Protein AF-A0A1Q7GEA5-F1 (afdb_monomer)

Structure (mmCIF, N/CA/C/O backbone):
data_AF-A0A1Q7GEA5-F1
#
_entry.id   AF-A0A1Q7GEA5-F1
#
loop_
_atom_site.group_PDB
_atom_site.id
_atom_site.type_symbol
_atom_site.label_atom_id
_atom_site.label_alt_id
_atom_site.label_comp_id
_atom_site.label_asym_id
_atom_site.label_entity_id
_atom_site.label_seq_id
_atom_site.pdbx_PDB_ins_code
_atom_site.Cartn_x
_atom_site.Cartn_y
_atom_site.Cartn_z
_atom_site.occupancy
_atom_site.B_iso_or_equiv
_atom_site.auth_seq_id
_atom_site.auth_comp_id
_atom_site.auth_asym_id
_atom_site.auth_atom_id
_atom_site.pdbx_PDB_model_num
ATOM 1 N N . MET A 1 1 ? -34.788 27.499 12.332 1.00 40.72 1 MET A N 1
ATOM 2 C CA . MET A 1 1 ? -34.373 26.228 12.957 1.00 40.72 1 MET A CA 1
ATOM 3 C C . MET A 1 1 ? -34.957 25.104 12.118 1.00 40.72 1 MET A C 1
ATOM 5 O O . MET A 1 1 ? -36.140 24.823 12.226 1.00 40.72 1 MET A O 1
ATOM 9 N N . VAL A 1 2 ? -34.159 24.571 11.193 1.00 34.09 2 VAL A N 1
ATOM 10 C CA . VAL A 1 2 ? -34.512 23.443 10.320 1.00 34.09 2 VAL A CA 1
ATOM 11 C C . VAL A 1 2 ? -33.369 22.436 10.462 1.00 34.09 2 VAL A C 1
ATOM 13 O O . VAL A 1 2 ? -32.231 22.817 10.191 1.00 34.09 2 VAL A O 1
ATOM 16 N N . PRO A 1 3 ? -33.618 21.205 10.934 1.00 46.00 3 PRO A N 1
ATOM 17 C CA . PRO A 1 3 ? -32.609 20.161 10.974 1.00 46.00 3 PRO A CA 1
ATOM 18 C C . PRO A 1 3 ? -32.661 19.346 9.670 1.00 46.00 3 PRO A C 1
ATOM 20 O O . PRO A 1 3 ? -33.717 18.863 9.276 1.00 46.00 3 PRO A O 1
ATOM 23 N N . LEU A 1 4 ? -31.519 19.183 9.007 1.00 41.75 4 LEU A N 1
ATOM 24 C CA . LEU A 1 4 ? -31.277 18.182 7.958 1.00 41.75 4 LEU A CA 1
ATOM 25 C C . LEU A 1 4 ? -29.889 17.597 8.260 1.00 41.75 4 LEU A C 1
ATOM 27 O O . LEU A 1 4 ? -28.878 18.265 8.088 1.00 41.75 4 LEU A O 1
ATOM 31 N N . LEU A 1 5 ? -29.831 16.537 9.070 1.00 40.19 5 LEU A N 1
ATOM 32 C CA . LEU A 1 5 ? -29.690 15.147 8.615 1.00 40.19 5 LEU A CA 1
ATOM 33 C C . LEU A 1 5 ? -28.429 14.915 7.762 1.00 40.19 5 LEU A C 1
ATOM 35 O O . LEU A 1 5 ? -28.457 15.000 6.543 1.00 40.19 5 LEU A O 1
ATOM 39 N N . GLY A 1 6 ? -27.339 14.599 8.471 1.00 39.78 6 GLY A N 1
ATOM 40 C CA . GLY A 1 6 ? -26.354 13.566 8.135 1.00 39.78 6 GLY A CA 1
ATOM 41 C C . GLY A 1 6 ? -25.916 13.413 6.679 1.00 39.78 6 GLY A C 1
ATOM 42 O O . GLY A 1 6 ? -26.315 12.462 6.020 1.00 39.78 6 GLY A O 1
ATOM 43 N N . LEU A 1 7 ? -24.971 14.244 6.249 1.00 38.94 7 LEU A N 1
ATOM 44 C CA . LEU A 1 7 ? -23.963 13.855 5.264 1.00 38.94 7 LEU A CA 1
ATOM 45 C C . LEU A 1 7 ? -22.621 13.829 5.996 1.00 38.94 7 LEU A C 1
ATOM 47 O O . LEU A 1 7 ? -21.864 14.796 5.979 1.00 38.94 7 LEU A O 1
ATOM 51 N N . ALA A 1 8 ? -22.335 12.724 6.686 1.00 38.78 8 ALA A N 1
ATOM 52 C CA . ALA A 1 8 ? -20.943 12.353 6.883 1.00 38.78 8 ALA A CA 1
ATOM 53 C C . ALA A 1 8 ? -20.434 11.975 5.488 1.00 38.78 8 ALA A C 1
ATOM 55 O O . ALA A 1 8 ? -20.565 10.831 5.066 1.00 38.78 8 ALA A O 1
ATOM 56 N N . CYS A 1 9 ? -19.977 12.968 4.719 1.00 50.19 9 CYS A N 1
ATOM 57 C CA . CYS A 1 9 ? -19.182 12.702 3.532 1.00 50.19 9 CYS A CA 1
ATOM 58 C C . CYS A 1 9 ? -18.061 11.756 3.965 1.00 50.19 9 CYS A C 1
ATOM 60 O O . CYS A 1 9 ? -17.358 12.058 4.931 1.00 50.19 9 CYS A O 1
ATOM 62 N N . ASP A 1 10 ? -17.933 10.614 3.294 1.00 52.31 10 ASP A N 1
ATOM 63 C CA . ASP A 1 10 ? -16.834 9.675 3.494 1.00 52.31 10 ASP A CA 1
ATOM 64 C C . ASP A 1 10 ? -15.511 10.430 3.269 1.00 52.31 10 ASP A C 1
ATOM 66 O O . ASP A 1 10 ? -15.040 10.564 2.144 1.00 52.31 10 ASP A O 1
ATOM 70 N N . GLY A 1 11 ? -14.906 10.958 4.341 1.00 59.03 11 GLY A N 1
ATOM 71 C CA . GLY A 1 11 ? -13.711 11.819 4.294 1.00 59.03 11 GLY A CA 1
ATOM 72 C C . GLY A 1 11 ? -12.437 11.122 3.799 1.00 59.03 11 GLY A C 1
ATOM 73 O O . GLY A 1 11 ? -11.353 11.709 3.816 1.00 59.03 11 GLY A O 1
ATOM 74 N N . VAL A 1 12 ? -12.572 9.864 3.383 1.00 69.38 12 VAL A N 1
ATOM 75 C CA . VAL A 1 12 ? -11.526 9.016 2.816 1.00 69.38 12 VAL A CA 1
ATOM 76 C C . VAL A 1 12 ? -11.373 9.183 1.311 1.00 69.38 12 VAL A C 1
ATOM 78 O O . VAL A 1 12 ? -10.250 9.038 0.842 1.00 69.38 12 VAL A O 1
ATOM 81 N N . SER A 1 13 ? -12.438 9.517 0.578 1.00 76.06 13 SER A N 1
ATOM 82 C CA . SER A 1 13 ? -12.379 9.759 -0.867 1.00 76.06 13 SER A CA 1
ATOM 83 C C . SER A 1 13 ? -12.282 11.255 -1.152 1.00 76.06 13 SER A C 1
ATOM 85 O O . SER A 1 13 ? -12.978 12.057 -0.523 1.00 76.06 13 SER A O 1
ATOM 87 N N . ARG A 1 14 ? -11.417 11.647 -2.087 1.00 82.56 14 ARG A N 1
ATOM 88 C CA . ARG A 1 14 ? -11.183 13.048 -2.466 1.00 82.56 14 ARG A CA 1
ATOM 89 C C . ARG A 1 14 ? -11.100 13.220 -3.979 1.00 82.56 14 ARG A C 1
ATOM 91 O O . ARG A 1 14 ? -10.933 12.269 -4.730 1.00 82.56 14 ARG A O 1
ATOM 98 N N . LEU A 1 15 ? -11.255 14.469 -4.419 1.00 74.38 15 LEU A N 1
ATOM 99 C CA . LEU A 1 15 ? -11.261 14.840 -5.837 1.00 74.38 15 LEU A CA 1
ATOM 100 C C . LEU A 1 15 ? -9.895 14.632 -6.512 1.00 74.38 15 LEU A C 1
ATOM 102 O O . LEU A 1 15 ? -9.836 14.426 -7.717 1.00 74.38 15 LEU A O 1
ATOM 106 N N . ASP A 1 16 ? -8.817 14.705 -5.737 1.00 78.81 16 ASP A N 1
ATOM 107 C CA . ASP A 1 16 ? -7.432 14.495 -6.158 1.00 78.81 16 ASP A CA 1
ATOM 108 C C . ASP A 1 16 ? -6.951 13.051 -5.945 1.00 78.81 16 ASP A C 1
ATOM 110 O O . ASP A 1 16 ? -5.752 12.781 -6.043 1.00 78.81 16 ASP A O 1
ATOM 114 N N . ASP A 1 17 ? -7.868 12.120 -5.655 1.00 83.44 17 ASP A N 1
ATOM 115 C CA . ASP A 1 17 ? -7.530 10.703 -5.591 1.00 83.44 17 ASP A CA 1
ATOM 116 C C . ASP A 1 17 ? -6.984 10.231 -6.941 1.00 83.44 17 ASP A C 1
ATOM 118 O O . ASP A 1 17 ? -7.371 10.704 -8.015 1.00 83.44 17 ASP A O 1
ATOM 122 N N . THR A 1 18 ? -6.059 9.278 -6.888 1.00 83.12 18 THR A N 1
ATOM 123 C CA . THR A 1 18 ? -5.536 8.684 -8.116 1.00 83.12 18 THR A CA 1
ATOM 124 C C . THR A 1 18 ? -6.660 7.960 -8.877 1.00 83.12 18 THR A C 1
ATOM 126 O O . THR A 1 18 ? -7.726 7.675 -8.343 1.00 83.12 18 THR A O 1
ATOM 129 N N . LEU A 1 19 ? -6.474 7.638 -10.155 1.00 82.75 19 LEU A N 1
ATOM 130 C CA . LEU A 1 19 ? -7.549 7.004 -10.940 1.00 82.75 19 LEU A CA 1
ATOM 131 C C . LEU A 1 19 ? -7.671 5.483 -10.715 1.00 82.75 19 LEU A C 1
ATOM 133 O O . LEU A 1 19 ? -8.373 4.801 -11.458 1.00 82.75 19 LEU A O 1
ATOM 137 N N . GLY A 1 20 ? -6.970 4.936 -9.718 1.00 82.62 20 GLY A N 1
ATOM 138 C CA . GLY A 1 20 ? -6.912 3.499 -9.464 1.00 82.62 20 GLY A CA 1
ATOM 139 C C . GLY A 1 20 ? -8.166 2.970 -8.778 1.00 82.62 20 GLY A C 1
ATOM 140 O O . GLY A 1 20 ? -8.659 3.564 -7.822 1.00 82.62 20 GLY A O 1
ATOM 141 N N . LEU A 1 21 ? -8.647 1.809 -9.220 1.00 86.62 21 LEU A N 1
ATOM 142 C CA . LEU A 1 21 ? -9.725 1.076 -8.563 1.00 86.62 21 LEU A CA 1
ATOM 143 C C . LEU A 1 21 ? -9.134 0.011 -7.640 1.00 86.62 21 LEU A C 1
ATOM 145 O O . LEU A 1 21 ? -8.350 -0.826 -8.086 1.00 86.62 21 LEU A O 1
ATOM 149 N N . GLN A 1 22 ? -9.551 -0.020 -6.373 1.00 91.94 22 GLN A N 1
ATOM 150 C CA . GLN A 1 22 ? -9.201 -1.130 -5.489 1.00 91.94 22 GLN A CA 1
ATOM 151 C C . GLN A 1 22 ? -9.919 -2.411 -5.947 1.00 91.94 22 GLN A C 1
ATOM 153 O O . GLN A 1 22 ? -11.123 -2.562 -5.745 1.00 91.94 22 GLN A O 1
ATOM 158 N N . SER A 1 23 ? -9.191 -3.337 -6.568 1.00 91.69 23 SER A N 1
ATOM 159 C CA . SER A 1 23 ? -9.751 -4.558 -7.162 1.00 91.69 23 SER A CA 1
ATOM 160 C C . SER A 1 23 ? -9.753 -5.754 -6.222 1.00 91.69 23 SER A C 1
ATOM 162 O O . SER A 1 23 ? -10.562 -6.670 -6.368 1.00 91.69 23 SER A O 1
ATOM 164 N N . SER A 1 24 ? -8.869 -5.755 -5.227 1.00 93.75 24 SER A N 1
ATOM 165 C CA . SER A 1 24 ? -8.897 -6.739 -4.151 1.00 93.75 24 SER A CA 1
ATOM 166 C C . SER A 1 24 ? -8.340 -6.148 -2.871 1.00 93.75 24 SER A C 1
ATOM 168 O O . SER A 1 24 ? -7.478 -5.270 -2.893 1.00 93.75 24 SER A O 1
ATOM 170 N N . ALA A 1 25 ? -8.837 -6.640 -1.744 1.00 94.62 25 ALA A N 1
ATOM 171 C CA . ALA A 1 25 ? -8.262 -6.346 -0.452 1.00 94.62 25 ALA A CA 1
ATOM 172 C C . ALA A 1 25 ? -8.533 -7.477 0.529 1.00 94.62 25 ALA A C 1
ATOM 174 O O . ALA A 1 25 ? -9.565 -8.147 0.465 1.00 94.62 25 ALA A O 1
ATOM 175 N N . ARG A 1 26 ? -7.588 -7.666 1.441 1.00 95.75 26 ARG A N 1
ATOM 176 C CA . ARG A 1 26 ? -7.628 -8.662 2.497 1.00 95.75 26 ARG A CA 1
ATOM 177 C C . ARG A 1 26 ? -7.086 -8.063 3.784 1.00 95.75 26 ARG A C 1
ATOM 179 O O . ARG A 1 26 ? -6.095 -7.340 3.776 1.00 95.75 26 ARG A O 1
ATOM 186 N N . TRP A 1 27 ? -7.726 -8.409 4.883 1.00 95.69 27 TRP A N 1
ATOM 187 C CA . TRP A 1 27 ? -7.297 -8.133 6.239 1.00 95.69 27 TRP A CA 1
ATOM 188 C C . TRP A 1 27 ? -7.271 -9.436 7.013 1.00 95.69 27 TRP A C 1
ATOM 190 O O . TRP A 1 27 ? -8.262 -10.166 7.028 1.00 95.69 27 TRP A O 1
ATOM 200 N N . GLU A 1 28 ? -6.172 -9.703 7.707 1.00 95.19 28 GLU A N 1
ATOM 201 C CA . GLU A 1 28 ? -6.133 -10.784 8.679 1.00 95.19 28 GLU A CA 1
ATOM 202 C C . GLU A 1 28 ? -5.792 -10.305 10.076 1.00 95.19 28 GLU A C 1
ATOM 204 O O . GLU A 1 28 ? -5.027 -9.364 10.281 1.00 95.19 28 GLU A O 1
ATOM 209 N N . TRP A 1 29 ? -6.377 -11.024 11.031 1.00 90.81 29 TRP A N 1
ATOM 210 C CA . TRP A 1 29 ? -6.023 -10.925 12.439 1.00 90.81 29 TRP A CA 1
ATOM 211 C C . TRP A 1 29 ? -4.977 -11.976 12.720 1.00 90.81 29 TRP A C 1
ATOM 213 O O . TRP A 1 29 ? -5.127 -13.100 12.239 1.00 90.81 29 TRP A O 1
ATOM 223 N N . HIS A 1 30 ? -3.998 -11.640 13.551 1.00 90.25 30 HIS A N 1
ATOM 224 C CA . HIS A 1 30 ? -2.903 -12.549 13.876 1.00 90.25 30 HIS A CA 1
ATOM 225 C C . HIS A 1 30 ? -2.195 -13.055 12.612 1.00 90.25 30 HIS A C 1
ATOM 227 O O . HIS A 1 30 ? -1.859 -14.230 12.494 1.00 90.25 30 HIS A O 1
ATOM 233 N N . GLY A 1 31 ? -2.011 -12.159 11.644 1.00 92.12 31 GLY A N 1
ATOM 234 C CA . GLY A 1 31 ? -1.210 -12.413 10.461 1.00 92.12 31 GLY A CA 1
ATOM 235 C C . GLY A 1 31 ? 0.219 -11.908 10.631 1.00 92.12 31 GLY A C 1
ATOM 236 O O . GLY A 1 31 ? 0.560 -11.220 11.599 1.00 92.12 31 GLY A O 1
ATOM 237 N N . HIS A 1 32 ? 1.047 -12.283 9.671 1.00 93.69 32 HIS A N 1
ATOM 238 C CA . HIS A 1 32 ? 2.397 -11.795 9.461 1.00 93.69 32 HIS A CA 1
ATOM 239 C C . HIS A 1 32 ? 2.576 -11.524 7.965 1.00 93.69 32 HIS A C 1
ATOM 241 O O . HIS A 1 32 ? 2.190 -12.347 7.130 1.00 93.69 32 HIS A O 1
ATOM 247 N N . LEU A 1 33 ? 3.126 -10.362 7.611 1.00 92.44 33 LEU A N 1
ATOM 248 C CA . LEU A 1 33 ? 3.422 -10.045 6.216 1.00 92.44 33 LEU A CA 1
ATOM 249 C C . LEU A 1 33 ? 4.710 -10.737 5.781 1.00 92.44 33 LEU A C 1
ATOM 251 O O . LEU A 1 33 ? 5.770 -10.534 6.365 1.00 92.44 33 LEU A O 1
ATOM 255 N N . VAL A 1 34 ? 4.620 -11.514 4.706 1.00 92.25 34 VAL A N 1
ATOM 256 C CA . VAL A 1 34 ? 5.769 -12.141 4.054 1.00 92.25 34 VAL A CA 1
ATOM 257 C C . VAL A 1 34 ? 5.985 -11.451 2.713 1.00 92.25 34 VAL A C 1
ATOM 259 O O . VAL A 1 34 ? 5.110 -11.481 1.842 1.00 92.25 34 VAL A O 1
ATOM 262 N N . VAL A 1 35 ? 7.140 -10.801 2.572 1.00 90.69 35 VAL A N 1
ATOM 263 C CA . VAL A 1 35 ? 7.540 -10.036 1.385 1.00 90.69 35 VAL A CA 1
ATOM 264 C C . VAL A 1 35 ? 8.829 -10.636 0.846 1.00 90.69 35 VAL 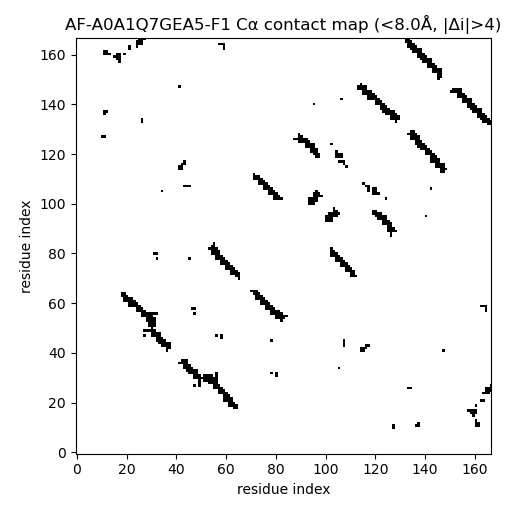A C 1
ATOM 266 O O . VAL A 1 35 ? 9.896 -10.452 1.427 1.00 90.69 35 VAL A O 1
ATOM 269 N N . GLU A 1 36 ? 8.727 -11.368 -0.259 1.00 90.25 36 GLU A N 1
ATOM 270 C CA . GLU A 1 36 ? 9.831 -12.169 -0.789 1.00 90.25 36 GLU A CA 1
ATOM 271 C C . GLU A 1 36 ? 10.064 -11.886 -2.278 1.00 90.25 36 GLU A C 1
ATOM 273 O O . GLU A 1 36 ? 9.120 -11.935 -3.077 1.00 90.25 36 GLU A O 1
ATOM 278 N N . PRO A 1 37 ? 11.313 -11.612 -2.692 1.00 84.00 37 PRO A N 1
ATOM 279 C CA . PRO A 1 37 ? 11.679 -11.604 -4.100 1.00 84.00 37 PRO A CA 1
ATOM 280 C C . PRO A 1 37 ? 11.530 -12.997 -4.717 1.00 84.00 37 PRO A C 1
ATOM 282 O O . PRO A 1 37 ? 12.103 -13.971 -4.236 1.00 84.00 37 PRO A O 1
ATOM 285 N N . ASP A 1 38 ? 10.815 -13.077 -5.832 1.00 82.56 38 ASP A N 1
ATOM 286 C CA . ASP A 1 38 ? 10.758 -14.250 -6.692 1.00 82.56 38 ASP A CA 1
ATOM 287 C C . ASP A 1 38 ? 11.740 -14.056 -7.850 1.00 82.56 38 ASP A C 1
ATOM 289 O O . ASP A 1 38 ? 11.476 -13.340 -8.822 1.00 82.56 38 ASP A O 1
ATOM 293 N N . SER A 1 39 ? 12.900 -14.702 -7.737 1.00 75.56 39 SER A N 1
ATOM 294 C CA . SER A 1 39 ? 13.960 -14.632 -8.742 1.00 75.56 39 SER A CA 1
ATOM 295 C C . SER A 1 39 ? 13.601 -15.328 -10.057 1.00 75.56 39 SER A C 1
ATOM 297 O O . SER A 1 39 ? 14.237 -15.049 -11.070 1.00 75.56 39 SER A O 1
ATOM 299 N N . THR A 1 40 ? 12.586 -16.199 -10.075 1.00 81.25 40 THR A N 1
ATOM 300 C CA . THR A 1 40 ? 12.144 -16.881 -11.302 1.00 81.25 40 THR A CA 1
ATOM 301 C C . THR A 1 40 ? 11.261 -15.989 -12.165 1.00 81.25 40 THR A C 1
ATOM 303 O O . THR A 1 40 ? 11.296 -16.087 -13.390 1.00 81.25 40 THR A O 1
ATOM 306 N N . LEU A 1 41 ? 10.503 -15.091 -11.532 1.00 76.62 41 LEU A N 1
ATOM 307 C CA . LEU A 1 41 ? 9.544 -14.212 -12.199 1.00 76.62 41 LEU A CA 1
ATOM 308 C C . LEU A 1 41 ? 9.947 -12.730 -12.172 1.00 76.62 41 LEU A C 1
ATOM 310 O O . LEU A 1 41 ? 9.216 -11.900 -12.704 1.00 76.62 41 LEU A O 1
ATOM 314 N N . THR A 1 42 ? 11.109 -12.389 -11.602 1.00 81.75 42 THR A N 1
ATOM 315 C CA . THR A 1 42 ? 11.606 -11.001 -11.507 1.00 81.75 42 THR A CA 1
ATOM 316 C C . THR A 1 42 ? 10.567 -10.072 -10.860 1.00 81.75 42 THR A C 1
ATOM 318 O O . THR A 1 42 ? 10.280 -8.979 -11.345 1.00 81.75 42 THR A O 1
ATOM 321 N N . LEU A 1 43 ? 9.947 -10.545 -9.777 1.00 81.06 43 LEU A N 1
ATOM 322 C CA . LEU A 1 43 ? 8.899 -9.831 -9.045 1.00 81.06 43 LEU A CA 1
ATOM 323 C C . LEU A 1 43 ? 9.094 -9.977 -7.538 1.00 81.06 43 LEU A C 1
ATOM 325 O O . LEU A 1 43 ? 9.892 -10.790 -7.083 1.00 81.06 43 LEU A O 1
ATOM 329 N N . VAL A 1 44 ? 8.341 -9.213 -6.753 1.00 85.94 44 VAL A N 1
ATOM 330 C CA . VAL A 1 44 ? 8.224 -9.423 -5.304 1.00 85.94 44 VAL A CA 1
ATOM 331 C C . VAL A 1 44 ? 6.819 -9.898 -4.981 1.00 85.94 44 VAL A C 1
ATOM 333 O O . VAL A 1 44 ? 5.837 -9.241 -5.337 1.00 85.94 44 VAL A O 1
ATOM 336 N N . ARG A 1 45 ? 6.732 -11.045 -4.304 1.00 88.81 45 ARG A N 1
ATOM 337 C CA . ARG A 1 45 ? 5.483 -11.600 -3.786 1.00 88.81 45 ARG A CA 1
ATOM 338 C C . ARG A 1 45 ? 5.213 -11.021 -2.409 1.00 88.81 45 ARG A C 1
ATOM 340 O O . ARG A 1 45 ? 6.103 -10.972 -1.565 1.00 88.81 45 ARG A O 1
ATOM 347 N N . MET A 1 46 ? 3.967 -10.627 -2.184 1.00 92.44 46 MET A N 1
ATOM 348 C CA . MET A 1 46 ? 3.481 -10.214 -0.873 1.00 92.44 46 MET A CA 1
ATOM 349 C C . MET A 1 46 ? 2.327 -11.116 -0.480 1.00 92.44 46 MET A C 1
ATOM 351 O O . MET A 1 46 ? 1.355 -11.254 -1.225 1.00 92.44 46 MET A O 1
ATOM 355 N N . THR A 1 47 ? 2.450 -11.750 0.677 1.00 92.75 47 THR A N 1
ATOM 356 C CA . THR A 1 47 ? 1.445 -12.673 1.197 1.00 92.75 47 THR A CA 1
ATOM 357 C C . THR A 1 47 ? 1.233 -12.446 2.684 1.00 92.75 47 THR A C 1
ATOM 359 O O . THR A 1 47 ? 2.067 -11.853 3.368 1.00 92.75 47 THR A O 1
ATOM 362 N N . ILE A 1 48 ? 0.081 -12.897 3.171 1.00 93.50 48 ILE A N 1
ATOM 363 C CA . ILE A 1 48 ? -0.228 -12.924 4.594 1.00 93.50 48 ILE A CA 1
ATOM 364 C C . ILE A 1 48 ? -0.066 -14.368 5.065 1.00 93.50 48 ILE A C 1
ATOM 366 O O . ILE A 1 48 ? -0.826 -15.238 4.632 1.00 93.50 48 ILE A O 1
ATOM 370 N N . A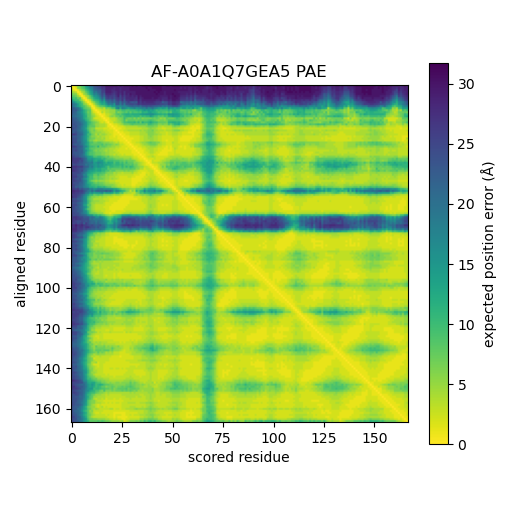SP A 1 49 ? 0.901 -14.605 5.948 1.00 92.88 49 ASP A N 1
ATOM 371 C CA . ASP A 1 49 ? 1.024 -15.851 6.699 1.00 92.88 49 ASP A CA 1
ATOM 372 C C . ASP A 1 49 ? 0.184 -15.753 7.978 1.00 92.88 49 ASP A C 1
ATOM 374 O O . ASP A 1 49 ? 0.361 -14.844 8.787 1.00 92.88 49 ASP A O 1
ATOM 378 N N . THR A 1 50 ? -0.746 -16.685 8.163 1.00 90.75 50 THR A N 1
ATOM 379 C CA . THR A 1 50 ? -1.593 -16.772 9.361 1.00 90.75 50 THR A CA 1
ATOM 380 C C . THR A 1 50 ? -1.145 -17.872 10.327 1.00 90.75 50 THR A C 1
ATOM 382 O O . THR A 1 50 ? -1.795 -18.073 11.348 1.00 90.75 50 THR A O 1
ATOM 385 N N . ALA A 1 51 ? -0.088 -18.629 10.011 1.00 87.94 51 ALA A N 1
ATOM 386 C CA . ALA A 1 51 ? 0.421 -19.703 10.865 1.00 87.94 51 ALA A CA 1
ATOM 387 C C . ALA A 1 51 ? 1.352 -19.182 11.973 1.00 87.94 51 ALA A C 1
ATOM 389 O O . ALA A 1 51 ? 1.354 -19.729 13.074 1.00 87.94 51 ALA A O 1
ATOM 390 N N . HIS A 1 52 ? 2.107 -18.114 11.700 1.00 77.50 52 HIS A N 1
ATOM 391 C CA . HIS A 1 52 ? 3.123 -17.564 12.612 1.00 77.50 52 HIS A CA 1
ATOM 392 C C . HIS A 1 52 ? 2.881 -16.090 12.973 1.00 77.50 52 HIS A C 1
ATOM 394 O O . HIS A 1 52 ? 3.808 -15.374 13.346 1.00 77.50 52 HIS A O 1
ATOM 400 N N . GLY A 1 53 ? 1.643 -15.618 12.819 1.00 77.00 53 GLY A N 1
ATOM 401 C CA . GLY A 1 53 ? 1.299 -14.210 12.963 1.00 77.00 53 GLY A CA 1
ATOM 402 C C . GLY A 1 53 ? 0.815 -13.790 14.348 1.00 77.00 53 GLY A C 1
ATOM 403 O O . GLY A 1 53 ? 0.542 -14.594 15.237 1.00 77.00 53 GLY A O 1
ATOM 404 N N . GLY A 1 54 ? 0.691 -12.476 14.508 1.00 85.19 54 GLY A N 1
ATOM 405 C CA . GLY A 1 54 ? 0.232 -11.834 15.742 1.00 85.19 54 GLY A CA 1
ATOM 406 C C . GLY A 1 54 ? -0.299 -10.418 15.535 1.00 85.19 54 GLY A C 1
ATOM 407 O O . GLY A 1 54 ? -0.862 -9.847 16.465 1.00 85.19 54 GLY A O 1
ATOM 408 N N . HIS A 1 55 ? -0.159 -9.869 14.326 1.00 92.88 55 HIS A N 1
ATOM 409 C CA . HIS A 1 55 ? -0.542 -8.504 13.993 1.00 92.88 55 HIS A CA 1
ATOM 410 C C . HIS A 1 55 ? -1.815 -8.464 13.139 1.00 92.88 55 HIS A C 1
ATOM 412 O O . HIS A 1 55 ? -2.230 -9.453 12.529 1.00 92.88 55 HIS A O 1
ATOM 418 N N . ASP A 1 56 ? -2.438 -7.296 13.090 1.00 94.62 56 ASP A N 1
ATOM 419 C CA . ASP A 1 56 ? -3.419 -6.912 12.092 1.00 94.62 56 ASP A CA 1
ATOM 420 C C . ASP A 1 56 ? -2.687 -6.527 10.803 1.00 94.62 56 ASP A C 1
ATOM 422 O O . ASP A 1 56 ? -2.019 -5.497 10.742 1.00 94.62 56 ASP A O 1
ATOM 426 N N . VAL A 1 57 ? -2.823 -7.338 9.755 1.00 96.12 57 VAL A N 1
ATOM 427 C CA . VAL A 1 57 ? -2.123 -7.108 8.481 1.00 96.12 57 VAL A CA 1
ATOM 428 C C . VAL A 1 57 ? -3.105 -6.939 7.334 1.00 96.12 57 VAL A C 1
ATOM 430 O O . VAL A 1 57 ? -4.070 -7.695 7.197 1.00 96.12 57 VAL A O 1
ATOM 433 N N . GLY A 1 58 ? -2.867 -5.920 6.515 1.00 96.50 58 GLY A N 1
ATOM 434 C CA . GLY A 1 58 ? -3.677 -5.578 5.355 1.00 96.50 58 GLY A CA 1
ATOM 435 C C . GLY A 1 58 ? -2.908 -5.767 4.058 1.00 96.50 58 GLY A C 1
ATOM 436 O O . GLY A 1 58 ? -1.740 -5.402 3.976 1.00 96.50 58 GLY A O 1
ATOM 437 N N . LEU A 1 59 ? -3.574 -6.283 3.031 1.00 97.00 59 LEU A N 1
ATOM 438 C CA . LEU A 1 59 ? -3.084 -6.322 1.659 1.00 97.00 59 LEU A CA 1
ATOM 439 C C . LEU A 1 59 ? -4.177 -5.765 0.748 1.00 97.00 59 LEU A C 1
ATOM 441 O O . LEU A 1 59 ? -5.301 -6.252 0.794 1.00 97.00 59 LEU A O 1
ATOM 445 N N . ALA A 1 60 ? -3.869 -4.770 -0.075 1.00 96.88 60 ALA A N 1
ATOM 446 C CA . ALA A 1 60 ? -4.804 -4.190 -1.036 1.00 96.88 60 ALA A CA 1
ATOM 447 C C . ALA A 1 60 ? -4.144 -4.044 -2.404 1.00 96.88 60 ALA A C 1
ATOM 449 O O . ALA A 1 60 ? -2.974 -3.680 -2.495 1.00 96.88 60 ALA A O 1
ATOM 450 N N . ARG A 1 61 ? -4.900 -4.311 -3.468 1.00 95.06 61 ARG A N 1
ATOM 451 C CA . ARG A 1 61 ? -4.487 -4.120 -4.856 1.00 95.06 61 ARG A CA 1
ATOM 452 C C . ARG A 1 61 ? -5.343 -3.045 -5.502 1.00 95.06 61 ARG A C 1
ATOM 454 O O . ARG A 1 61 ? -6.567 -3.099 -5.419 1.00 95.06 61 ARG A O 1
ATOM 461 N N . TYR A 1 62 ? -4.676 -2.133 -6.189 1.00 93.00 62 TYR A N 1
ATOM 462 C CA . TYR A 1 62 ? -5.254 -1.078 -7.000 1.00 93.00 62 TYR A CA 1
ATOM 463 C C . TYR A 1 62 ? -4.873 -1.316 -8.455 1.00 93.00 62 TYR A C 1
ATOM 465 O O . TYR A 1 62 ? -3.685 -1.428 -8.747 1.00 93.00 62 TYR A O 1
ATOM 473 N N 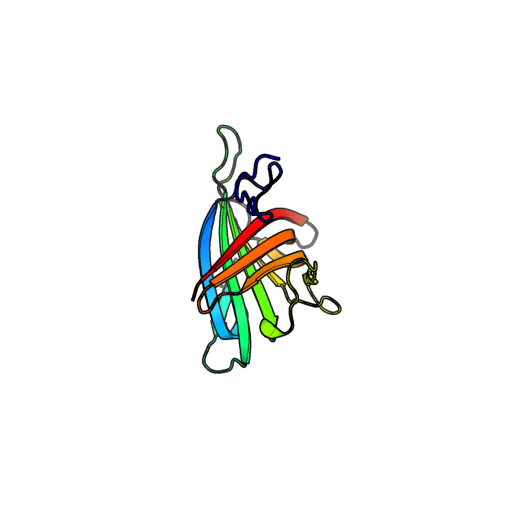. ASP A 1 63 ? -5.858 -1.388 -9.342 1.00 90.25 63 ASP A N 1
ATOM 474 C CA . ASP A 1 63 ? -5.659 -1.475 -10.787 1.00 90.25 63 ASP A CA 1
ATOM 475 C C . ASP A 1 63 ? -5.894 -0.097 -11.415 1.00 90.25 63 ASP A C 1
ATOM 477 O O . ASP A 1 63 ? -6.898 0.566 -11.143 1.00 90.25 63 ASP A O 1
ATOM 481 N N . PHE A 1 64 ? -4.947 0.344 -12.238 1.00 86.12 64 PHE A N 1
ATOM 482 C CA . PHE A 1 64 ? -4.958 1.626 -12.926 1.00 86.12 64 PHE A CA 1
ATOM 483 C C . PHE A 1 64 ? -5.131 1.369 -14.416 1.00 86.12 64 PHE A C 1
ATOM 485 O O . PHE A 1 64 ? -4.205 0.927 -15.099 1.00 86.12 64 PHE A O 1
ATOM 492 N N . ASN A 1 65 ? -6.329 1.663 -14.915 1.00 70.25 65 ASN A N 1
ATOM 493 C CA . ASN A 1 65 ? -6.587 1.648 -16.346 1.00 70.25 65 ASN A CA 1
ATOM 494 C C . ASN A 1 65 ? -6.000 2.920 -16.963 1.00 70.25 65 ASN A C 1
ATOM 496 O O . ASN A 1 65 ? -6.277 4.011 -16.450 1.00 70.25 65 ASN A O 1
ATOM 500 N N . PRO A 1 66 ? -5.249 2.827 -18.069 1.00 55.78 66 PRO A N 1
ATOM 501 C CA . PRO A 1 66 ? -4.826 4.020 -18.770 1.00 55.78 66 PRO A CA 1
ATOM 502 C C . PRO A 1 66 ? -6.059 4.752 -19.311 1.00 55.78 66 PRO A C 1
ATOM 504 O O . PRO A 1 66 ? -6.970 4.147 -19.887 1.00 55.78 66 PRO A O 1
ATOM 507 N N . ALA A 1 67 ? -6.086 6.075 -19.161 1.00 53.38 67 ALA A N 1
ATOM 508 C CA . ALA A 1 67 ? -6.940 6.896 -20.008 1.00 53.38 67 ALA A CA 1
ATOM 509 C C . ALA A 1 67 ? -6.485 6.747 -21.473 1.00 53.38 67 ALA A C 1
ATOM 511 O O . ALA A 1 67 ? -5.331 6.411 -21.744 1.00 53.38 67 ALA A O 1
ATOM 512 N N . VAL A 1 68 ? -7.380 6.999 -22.435 1.00 41.94 68 VAL A N 1
ATOM 513 C CA . VAL A 1 68 ? -7.048 6.922 -23.870 1.00 41.94 68 VAL A CA 1
ATOM 514 C C . VAL A 1 68 ? -5.831 7.810 -24.164 1.00 41.94 68 VAL A C 1
ATOM 516 O O . VAL A 1 68 ? -5.943 9.033 -24.138 1.00 41.94 68 VAL A O 1
ATOM 519 N N . GLY A 1 69 ? -4.680 7.190 -24.446 1.00 41.94 69 GLY A N 1
ATOM 520 C CA . GLY A 1 69 ? -3.419 7.874 -24.755 1.00 41.94 69 GLY A CA 1
ATOM 521 C C . GLY A 1 69 ? -2.302 7.731 -23.712 1.00 41.94 69 GLY A C 1
ATOM 522 O O . GLY A 1 69 ? -1.176 8.117 -24.018 1.00 41.94 69 GLY A O 1
ATOM 523 N N . GLU A 1 70 ? -2.561 7.155 -22.533 1.00 48.69 70 GLU A N 1
ATOM 524 C CA . GLU A 1 70 ? -1.508 6.779 -21.578 1.00 48.69 70 GLU A CA 1
ATOM 525 C C . GLU A 1 70 ? -1.087 5.317 -21.781 1.00 48.69 70 GLU A C 1
ATOM 527 O O . GLU A 1 70 ? -1.907 4.442 -22.042 1.00 48.69 70 GLU A O 1
ATOM 532 N N . GLY A 1 71 ? 0.221 5.069 -21.776 1.00 47.47 71 GLY A N 1
ATOM 533 C CA . GLY A 1 71 ? 0.814 3.908 -22.442 1.00 47.47 71 GLY A CA 1
ATOM 534 C C . GLY A 1 71 ? 0.756 2.574 -21.705 1.00 47.47 71 GLY A C 1
ATOM 535 O O . GLY A 1 71 ? 0.946 1.566 -22.372 1.00 47.47 71 GLY A O 1
ATOM 536 N N . ASP A 1 72 ? 0.487 2.524 -20.396 1.00 57.78 72 ASP A N 1
ATOM 537 C CA . ASP A 1 72 ? 0.610 1.273 -19.637 1.00 57.78 72 ASP A CA 1
ATOM 538 C C . ASP A 1 72 ? -0.485 1.111 -18.574 1.00 57.78 72 ASP A C 1
ATOM 540 O O . ASP A 1 72 ? -0.639 1.940 -17.677 1.00 57.78 72 ASP A O 1
ATOM 544 N N . GLU A 1 73 ? -1.208 -0.010 -18.647 1.00 73.75 73 GLU A N 1
ATOM 545 C CA . GLU A 1 73 ? -1.983 -0.542 -17.526 1.00 73.75 73 GLU A CA 1
ATOM 546 C C . GLU A 1 73 ? -1.012 -1.035 -16.453 1.00 73.75 73 GLU A C 1
ATOM 548 O O . GLU A 1 73 ? -0.051 -1.767 -16.734 1.00 73.75 73 GLU A O 1
ATOM 553 N N . TYR A 1 74 ? -1.243 -0.611 -15.215 1.00 86.12 74 TYR A N 1
ATOM 554 C CA . TYR A 1 74 ? -0.456 -1.076 -14.087 1.00 86.12 74 TYR A CA 1
ATOM 555 C C . TYR A 1 74 ? -1.311 -1.262 -12.848 1.00 86.12 74 TYR A C 1
ATOM 557 O O . TYR A 1 74 ? -2.411 -0.733 -12.713 1.00 86.12 74 TYR A O 1
ATOM 565 N N . SER A 1 75 ? -0.754 -1.998 -11.903 1.00 89.88 75 SER A N 1
ATOM 566 C CA . SER A 1 75 ? -1.407 -2.313 -10.654 1.00 89.88 75 SER A CA 1
ATOM 567 C C . SER A 1 75 ? -0.437 -2.175 -9.507 1.00 89.88 75 SER A C 1
ATOM 569 O O . SER A 1 75 ? 0.659 -2.732 -9.547 1.00 89.88 75 SER A O 1
ATOM 571 N N . LEU A 1 76 ? -0.858 -1.480 -8.460 1.00 92.75 76 LEU A N 1
ATOM 572 C CA . LEU A 1 76 ? -0.107 -1.358 -7.220 1.00 92.75 76 LEU A CA 1
ATOM 573 C C . LEU A 1 76 ? -0.712 -2.297 -6.193 1.00 92.75 76 LEU A C 1
ATOM 575 O O . LEU A 1 76 ? -1.907 -2.237 -5.923 1.00 92.75 76 LEU A O 1
ATOM 579 N N . THR A 1 77 ? 0.109 -3.148 -5.592 1.00 94.94 77 THR A N 1
ATOM 580 C CA . THR A 1 77 ? -0.288 -3.854 -4.372 1.00 94.94 77 THR A CA 1
ATOM 581 C C . THR A 1 77 ? 0.419 -3.194 -3.202 1.00 94.94 77 THR A C 1
ATOM 583 O O . THR A 1 77 ? 1.630 -2.993 -3.260 1.00 94.94 77 THR A O 1
ATOM 586 N N . LEU A 1 78 ? -0.333 -2.854 -2.162 1.00 96.69 78 LEU A N 1
ATOM 587 C CA . LEU A 1 78 ? 0.129 -2.257 -0.918 1.00 96.69 78 LEU A CA 1
ATOM 588 C C . LEU A 1 78 ? -0.128 -3.241 0.223 1.00 96.69 78 LEU A C 1
ATOM 590 O O . LEU A 1 78 ? -1.246 -3.730 0.379 1.00 96.69 78 LEU A O 1
ATOM 594 N N . ALA A 1 79 ? 0.893 -3.501 1.030 1.00 96.44 79 ALA A N 1
ATOM 595 C CA . ALA A 1 79 ? 0.788 -4.264 2.262 1.00 96.44 79 ALA A CA 1
ATOM 596 C C . ALA A 1 79 ? 1.077 -3.358 3.463 1.00 96.44 79 ALA A C 1
ATOM 598 O O . ALA A 1 79 ? 2.053 -2.606 3.447 1.00 96.44 79 ALA A O 1
ATOM 599 N N . LEU A 1 80 ? 0.233 -3.435 4.490 1.00 97.25 80 LEU A N 1
ATOM 600 C CA . LEU A 1 80 ? 0.321 -2.652 5.720 1.00 97.25 80 LEU A CA 1
ATOM 601 C C . LEU A 1 80 ? 0.391 -3.592 6.922 1.00 97.25 80 LEU A C 1
ATOM 603 O O . LEU A 1 80 ? -0.504 -4.419 7.101 1.00 97.25 80 LEU A O 1
ATOM 607 N N . ASP A 1 81 ? 1.417 -3.445 7.754 1.00 95.50 81 ASP A N 1
ATOM 608 C CA . ASP A 1 81 ? 1.440 -4.037 9.090 1.00 95.50 81 ASP A CA 1
ATOM 609 C C . ASP A 1 81 ? 0.886 -3.007 10.080 1.00 95.50 81 ASP A C 1
ATOM 611 O O . ASP A 1 81 ? 1.541 -2.017 10.406 1.00 95.50 81 ASP A O 1
ATOM 615 N N . LEU A 1 82 ? -0.361 -3.195 10.509 1.00 94.44 82 LEU A N 1
ATOM 616 C CA . LEU A 1 82 ? -1.048 -2.281 11.421 1.00 94.44 82 LEU A CA 1
ATOM 617 C C . LEU A 1 82 ? -0.741 -2.600 12.894 1.00 94.44 82 LEU A C 1
ATOM 619 O O . LEU A 1 82 ? -1.341 -1.977 13.775 1.00 94.44 82 LEU A O 1
ATOM 623 N N . GLU A 1 83 ? 0.166 -3.549 13.160 1.00 91.44 83 GLU A N 1
ATOM 624 C CA . GLU A 1 83 ? 0.476 -4.101 14.478 1.00 91.44 83 GLU A CA 1
ATOM 625 C C . GLU A 1 83 ? -0.803 -4.496 15.232 1.00 91.44 83 GLU A C 1
ATOM 627 O O . GLU A 1 83 ? -1.458 -5.475 14.897 1.00 91.44 83 GLU A O 1
ATOM 632 N N . THR A 1 84 ? -1.192 -3.723 16.246 1.00 91.06 84 THR A N 1
ATOM 633 C CA . THR A 1 84 ? -2.486 -3.833 16.916 1.00 91.06 84 THR A CA 1
ATOM 634 C C . THR A 1 84 ? -3.370 -2.689 16.441 1.00 91.06 84 THR A C 1
ATOM 636 O O . THR A 1 84 ? -3.273 -1.563 16.934 1.00 91.06 84 THR A O 1
ATOM 639 N N . VAL A 1 85 ? -4.302 -2.967 15.523 1.00 90.44 85 VAL A N 1
ATOM 640 C CA . VAL A 1 85 ? -5.143 -1.912 14.921 1.00 90.44 85 VAL A CA 1
ATOM 641 C C . VAL A 1 85 ? -6.004 -1.186 15.964 1.00 90.44 85 VAL A C 1
ATOM 643 O O . VAL A 1 85 ? -6.441 -0.057 15.754 1.00 90.44 85 VAL A O 1
ATOM 646 N N . ARG A 1 86 ? -6.265 -1.827 17.112 1.00 89.81 86 ARG A N 1
ATOM 647 C CA . ARG A 1 86 ? -7.034 -1.251 18.230 1.00 89.81 86 ARG A CA 1
ATOM 648 C C . ARG A 1 86 ? -6.345 -0.051 18.876 1.00 89.81 86 ARG A C 1
ATOM 650 O O . ARG A 1 86 ? -7.040 0.776 19.460 1.00 89.81 86 ARG A O 1
ATOM 657 N N . ASP A 1 87 ? -5.028 0.049 18.737 1.00 92.31 87 ASP A N 1
ATOM 658 C CA . ASP A 1 87 ? -4.239 1.150 19.287 1.00 92.31 87 ASP A CA 1
ATOM 659 C C . ASP A 1 87 ? -4.212 2.360 18.341 1.00 92.31 87 ASP A C 1
ATOM 661 O O . ASP A 1 87 ? -3.808 3.461 18.731 1.00 92.31 87 ASP A O 1
ATOM 665 N N . LEU A 1 88 ? -4.676 2.184 17.098 1.00 92.62 88 LEU A N 1
ATOM 666 C CA . LEU A 1 88 ? -4.799 3.261 16.128 1.00 92.62 88 LEU A CA 1
ATOM 667 C C . LEU A 1 88 ? -6.067 4.077 16.400 1.00 92.62 88 LEU A C 1
ATOM 669 O O . LEU A 1 88 ? -7.188 3.569 16.458 1.00 92.62 88 LEU A O 1
ATOM 673 N N . ARG A 1 89 ? -5.883 5.386 16.539 1.00 94.12 89 ARG A N 1
ATOM 674 C CA . ARG A 1 89 ? -6.959 6.361 16.681 1.00 94.12 89 ARG A CA 1
ATOM 675 C C . ARG A 1 89 ? -7.474 6.749 15.302 1.00 94.12 89 ARG A C 1
ATOM 677 O O . ARG A 1 89 ? -6.707 6.902 14.354 1.00 94.12 89 ARG A O 1
ATOM 684 N N . GLN A 1 90 ? -8.783 6.946 15.209 1.00 94.06 90 GLN A N 1
ATOM 685 C CA . GLN A 1 90 ? -9.406 7.444 13.988 1.00 94.06 90 GLN A CA 1
ATOM 686 C C . GLN A 1 90 ? -8.952 8.874 13.684 1.00 94.06 90 GLN A C 1
ATOM 688 O O . GLN A 1 90 ? -8.725 9.668 14.599 1.00 94.06 90 GLN A O 1
ATOM 693 N N . ASN A 1 91 ? -8.862 9.200 12.396 1.00 91.50 91 ASN A N 1
ATOM 694 C CA . ASN A 1 91 ? -8.499 10.513 11.862 1.00 91.50 91 ASN A CA 1
ATOM 695 C C . ASN A 1 91 ? -7.112 11.022 12.295 1.00 91.50 91 ASN A C 1
ATOM 697 O O . ASN A 1 91 ? -6.836 12.217 12.206 1.00 91.50 91 ASN A O 1
ATOM 701 N N . VAL A 1 92 ? -6.229 10.124 12.745 1.00 95.19 92 VAL A N 1
ATOM 702 C CA . VAL A 1 92 ? -4.818 10.423 13.010 1.00 95.19 92 VAL A CA 1
ATOM 703 C C . VAL A 1 92 ? -3.975 9.876 11.856 1.00 95.19 92 VAL A C 1
ATOM 705 O O . VAL A 1 92 ? -4.083 8.685 11.556 1.00 95.19 92 VAL A O 1
ATOM 708 N N . PRO A 1 93 ? -3.139 10.707 11.207 1.00 95.56 93 PRO A N 1
ATOM 709 C CA . PRO A 1 93 ? -2.219 10.231 10.187 1.00 95.56 93 PRO A CA 1
ATOM 710 C C . PRO A 1 93 ? -1.033 9.516 10.841 1.00 95.56 93 PRO A C 1
ATOM 712 O O . PRO A 1 93 ? -0.277 10.105 11.616 1.00 95.56 93 PRO A O 1
ATOM 715 N N . TYR A 1 94 ? -0.852 8.245 10.503 1.00 96.88 94 TYR A N 1
ATOM 716 C CA . TYR A 1 94 ? 0.280 7.430 10.928 1.00 96.88 94 TYR A CA 1
ATOM 717 C C . TYR A 1 94 ? 1.283 7.290 9.790 1.00 96.88 94 TYR A C 1
ATOM 719 O O . TYR A 1 94 ? 0.902 6.969 8.667 1.00 96.88 94 TYR A O 1
ATOM 727 N N . ALA A 1 95 ? 2.563 7.534 10.075 1.00 97.81 95 ALA A N 1
ATOM 728 C CA . ALA A 1 95 ? 3.619 7.432 9.073 1.00 97.81 95 ALA A CA 1
ATOM 729 C C . ALA A 1 95 ? 3.782 5.988 8.572 1.00 97.81 95 ALA A C 1
ATOM 731 O O . ALA A 1 95 ? 3.840 5.058 9.381 1.00 97.81 95 ALA A O 1
ATOM 732 N N . LEU A 1 96 ? 3.900 5.847 7.251 1.00 97.69 96 LEU A N 1
ATOM 733 C CA . LEU A 1 96 ? 4.161 4.600 6.535 1.00 97.69 96 LEU A CA 1
ATOM 734 C C . LEU A 1 96 ? 5.644 4.457 6.194 1.00 97.69 96 LEU A C 1
ATOM 736 O O . LEU A 1 96 ? 6.273 5.436 5.779 1.00 97.69 96 LEU A O 1
ATOM 740 N N . GLY A 1 97 ? 6.167 3.235 6.300 1.00 94.12 97 GLY A N 1
ATOM 741 C CA . GLY A 1 97 ? 7.476 2.862 5.760 1.00 94.12 97 GLY A CA 1
ATOM 742 C C . GLY A 1 97 ? 8.378 2.120 6.746 1.00 94.12 97 GLY A C 1
ATOM 743 O O . GLY A 1 97 ? 7.884 1.549 7.717 1.00 94.12 97 GLY A O 1
ATOM 744 N N . PRO A 1 98 ? 9.702 2.084 6.507 1.00 89.31 98 PRO A N 1
ATOM 745 C CA . PRO A 1 98 ? 10.636 1.466 7.442 1.00 89.31 98 PRO A CA 1
ATOM 746 C C . PRO A 1 98 ? 10.701 2.248 8.769 1.00 89.31 98 PRO A C 1
ATOM 748 O O . PRO A 1 98 ? 10.362 3.439 8.802 1.00 89.31 98 PRO A O 1
ATOM 751 N N . PRO A 1 99 ? 11.183 1.624 9.862 1.00 86.38 99 PRO A N 1
ATOM 752 C CA . PRO A 1 99 ? 11.430 2.322 11.120 1.00 86.38 99 PRO A CA 1
ATOM 753 C C . PRO A 1 99 ? 12.216 3.630 10.901 1.00 86.38 99 PRO A C 1
ATOM 755 O O . PRO A 1 99 ? 13.154 3.646 10.098 1.00 86.38 99 PRO A O 1
ATOM 758 N N . PRO A 1 100 ? 11.859 4.734 11.585 1.00 90.31 100 PRO A N 1
ATOM 759 C CA . PRO A 1 100 ? 10.971 4.825 12.749 1.00 90.31 100 PRO A CA 1
ATOM 760 C C . PRO A 1 100 ? 9.483 5.071 12.419 1.00 90.31 100 PRO A C 1
ATOM 762 O O . PRO A 1 100 ? 8.745 5.548 13.282 1.00 90.31 100 PRO A O 1
ATOM 765 N N . ALA A 1 101 ? 9.027 4.811 11.187 1.00 93.25 101 ALA A N 1
ATOM 766 C CA . ALA A 1 101 ? 7.609 4.930 10.849 1.00 93.25 101 ALA A CA 1
ATOM 767 C C . ALA A 1 101 ? 6.738 4.010 11.729 1.00 93.25 101 ALA A C 1
ATOM 769 O O . ALA A 1 101 ? 7.174 2.938 12.146 1.00 93.25 101 ALA A O 1
ATOM 770 N N . ARG A 1 102 ? 5.503 4.445 12.022 1.00 95.50 102 ARG A N 1
ATOM 771 C CA . ARG A 1 102 ? 4.592 3.717 12.922 1.00 95.50 102 ARG A CA 1
ATOM 772 C C . ARG A 1 102 ? 4.004 2.468 12.272 1.00 95.50 102 ARG A C 1
ATOM 774 O O . ARG A 1 102 ? 3.726 1.515 12.983 1.00 95.50 102 ARG A O 1
ATOM 781 N N . ILE A 1 103 ? 3.762 2.508 10.965 1.00 96.50 103 ILE A N 1
ATOM 782 C CA . ILE A 1 103 ? 3.131 1.423 10.215 1.00 96.50 103 ILE A CA 1
ATOM 783 C C . ILE A 1 103 ? 4.130 0.950 9.155 1.00 96.50 103 ILE A C 1
ATOM 785 O O . ILE A 1 103 ? 4.352 1.667 8.169 1.00 96.50 103 ILE A O 1
ATOM 789 N N . PRO A 1 104 ? 4.748 -0.230 9.336 1.00 96.00 104 PRO A N 1
ATOM 790 C CA . PRO A 1 104 ? 5.510 -0.870 8.277 1.00 96.00 104 PRO A CA 1
ATOM 791 C C . PRO A 1 104 ? 4.649 -1.049 7.028 1.00 96.00 104 PRO A C 1
ATOM 793 O O . PRO A 1 104 ? 3.507 -1.510 7.090 1.00 96.00 104 PRO A O 1
ATOM 796 N N . ALA A 1 105 ? 5.196 -0.642 5.886 1.00 96.69 105 ALA A N 1
ATOM 797 C CA . ALA A 1 105 ? 4.479 -0.627 4.623 1.00 96.69 105 ALA A CA 1
ATOM 798 C C . ALA A 1 105 ? 5.368 -1.113 3.483 1.00 96.69 105 ALA A C 1
ATOM 800 O O . ALA A 1 105 ? 6.525 -0.704 3.358 1.00 96.69 105 ALA A O 1
ATOM 801 N N . TYR A 1 106 ? 4.790 -1.952 2.630 1.00 95.50 106 TYR A N 1
ATOM 802 C CA . TYR A 1 106 ? 5.457 -2.568 1.491 1.00 95.50 106 TYR A CA 1
ATOM 803 C C . TYR A 1 106 ? 4.593 -2.407 0.252 1.00 95.50 106 TYR A C 1
ATOM 805 O O . TYR A 1 106 ? 3.367 -2.359 0.337 1.00 95.50 106 TYR A O 1
ATOM 813 N N . GLY A 1 107 ? 5.230 -2.302 -0.905 1.00 93.50 107 GLY A N 1
ATOM 814 C CA . GLY A 1 107 ? 4.531 -2.061 -2.153 1.00 93.50 107 GLY A CA 1
ATOM 815 C C . GLY A 1 107 ? 5.179 -2.817 -3.293 1.00 93.50 107 GLY A C 1
ATOM 816 O O . GLY A 1 107 ? 6.397 -2.898 -3.361 1.00 93.50 107 GLY A O 1
ATOM 817 N N . THR A 1 108 ? 4.376 -3.351 -4.202 1.00 92.62 108 THR A N 1
ATOM 818 C CA . THR A 1 108 ? 4.854 -3.886 -5.480 1.00 92.62 108 THR A CA 1
ATOM 819 C C . THR A 1 108 ? 4.016 -3.309 -6.606 1.00 92.62 108 THR A C 1
ATOM 821 O O . THR A 1 108 ? 2.858 -2.937 -6.394 1.00 92.62 108 THR A O 1
ATOM 824 N N . VAL A 1 109 ? 4.596 -3.241 -7.797 1.00 90.19 109 VAL A N 1
ATOM 825 C CA . VAL A 1 109 ? 3.909 -2.802 -9.008 1.00 90.19 109 VAL A CA 1
ATOM 826 C C . VAL A 1 109 ? 3.975 -3.904 -10.052 1.00 90.19 109 VAL A C 1
ATOM 828 O O . VAL A 1 109 ? 5.004 -4.547 -10.243 1.00 90.19 109 VAL A O 1
ATOM 831 N N . THR A 1 110 ? 2.853 -4.142 -10.717 1.00 87.31 110 THR A N 1
ATOM 832 C CA . THR A 1 110 ? 2.766 -4.987 -11.906 1.00 87.31 110 THR A CA 1
ATOM 833 C C . THR A 1 110 ? 2.361 -4.094 -13.065 1.00 87.31 110 THR A C 1
ATOM 835 O O . THR A 1 110 ? 1.339 -3.434 -12.978 1.00 87.31 110 THR A O 1
ATOM 838 N N . CYS A 1 111 ? 3.153 -4.049 -14.124 1.00 81.62 111 CYS A N 1
ATOM 839 C CA . CYS A 1 111 ? 2.931 -3.227 -15.313 1.00 81.62 111 CYS A CA 1
ATOM 840 C C . CYS A 1 111 ? 3.409 -4.014 -16.539 1.00 81.62 111 CYS A C 1
ATOM 842 O O . CYS A 1 111 ? 4.196 -4.953 -16.397 1.00 81.62 111 CYS A O 1
ATOM 844 N N . LEU A 1 112 ? 3.040 -3.580 -17.746 1.00 75.69 112 LEU A N 1
ATOM 845 C CA . LEU A 1 112 ? 3.698 -4.021 -18.989 1.00 75.69 112 LEU A CA 1
ATOM 846 C C . LEU A 1 112 ? 5.054 -3.322 -19.234 1.00 75.69 112 LEU A C 1
ATOM 848 O O . LEU A 1 112 ? 5.584 -3.324 -20.344 1.00 75.69 112 LEU A O 1
ATOM 852 N N . CYS A 1 113 ? 5.632 -2.739 -18.183 1.00 76.31 113 CYS A N 1
ATOM 853 C CA . CYS A 1 113 ? 6.896 -2.026 -18.196 1.00 76.31 113 CYS A CA 1
ATOM 854 C C . CYS A 1 113 ? 8.065 -2.925 -17.748 1.00 76.31 113 CYS A C 1
ATOM 856 O O . CYS A 1 113 ? 7.939 -4.145 -17.611 1.00 76.31 113 CYS A O 1
ATOM 858 N N . ARG A 1 114 ? 9.254 -2.340 -17.568 1.00 83.25 114 ARG A N 1
ATOM 859 C CA . ARG A 1 114 ? 10.428 -3.093 -17.099 1.00 83.25 114 ARG A CA 1
ATOM 860 C C . ARG A 1 114 ? 10.170 -3.658 -15.697 1.00 83.25 114 ARG A C 1
ATOM 862 O O . ARG A 1 114 ? 9.533 -2.976 -14.902 1.00 83.25 114 ARG A O 1
ATOM 869 N N . PRO A 1 115 ? 10.715 -4.836 -15.351 1.00 86.88 115 PRO A N 1
ATOM 870 C CA . PRO A 1 115 ? 10.608 -5.352 -13.993 1.00 86.88 115 PRO A CA 1
ATOM 871 C C . PRO A 1 115 ? 11.205 -4.385 -12.964 1.00 86.88 115 PRO A C 1
ATOM 873 O O . PRO A 1 115 ? 12.305 -3.851 -13.156 1.00 86.88 115 PRO A O 1
ATOM 876 N N . LEU A 1 116 ? 10.482 -4.180 -11.865 1.00 88.44 116 LEU A N 1
ATOM 877 C CA . LEU A 1 116 ? 10.819 -3.229 -10.809 1.00 88.44 116 LEU A CA 1
ATOM 878 C C . LEU A 1 116 ? 11.019 -3.954 -9.474 1.00 88.44 116 LEU A C 1
ATOM 880 O O . LEU A 1 116 ? 10.253 -4.845 -9.107 1.00 88.44 116 LEU A O 1
ATOM 884 N N . ARG A 1 117 ? 12.054 -3.550 -8.735 1.00 89.94 117 ARG A N 1
ATOM 885 C CA . ARG A 1 117 ? 12.305 -3.959 -7.351 1.00 89.94 117 ARG A CA 1
ATOM 886 C C . ARG A 1 117 ? 11.679 -2.934 -6.405 1.00 89.94 117 ARG A C 1
ATOM 888 O O . ARG A 1 117 ? 11.973 -1.750 -6.554 1.00 89.94 117 ARG A O 1
ATOM 895 N N . PRO A 1 118 ? 10.837 -3.354 -5.450 1.00 91.62 118 PRO A N 1
ATOM 896 C CA . PRO A 1 118 ? 10.402 -2.516 -4.340 1.00 91.62 118 PRO A CA 1
ATOM 897 C C . PRO 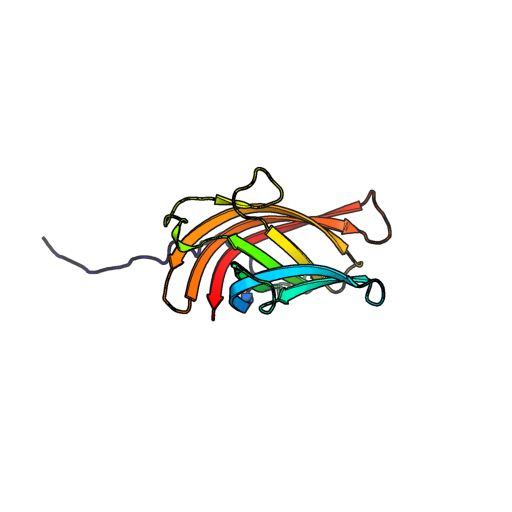A 1 118 ? 11.573 -2.009 -3.506 1.00 91.62 118 PRO A C 1
ATOM 899 O O . PRO A 1 118 ? 12.387 -2.813 -3.055 1.00 91.62 118 PRO A O 1
ATOM 902 N N . ASP A 1 119 ? 11.592 -0.706 -3.232 1.00 92.06 119 ASP A N 1
ATOM 903 C CA . ASP A 1 119 ? 12.555 -0.110 -2.305 1.00 92.06 119 ASP A CA 1
ATOM 904 C C . ASP A 1 119 ? 11.883 0.278 -0.988 1.00 92.06 119 ASP A C 1
ATOM 906 O O . ASP A 1 119 ? 12.253 -0.194 0.085 1.00 92.06 119 ASP A O 1
ATOM 910 N N . SER A 1 120 ? 10.890 1.169 -1.046 1.00 93.94 120 SER A N 1
ATOM 911 C CA . SER A 1 120 ? 10.162 1.608 0.146 1.00 93.94 120 SER A CA 1
ATOM 912 C C . SER A 1 120 ? 8.809 2.214 -0.197 1.00 93.94 120 SER A C 1
ATOM 914 O O . SER A 1 120 ? 8.595 2.716 -1.297 1.00 93.94 120 SER A O 1
ATOM 916 N N . VAL A 1 121 ? 7.909 2.219 0.781 1.00 96.88 121 VAL A N 1
ATOM 917 C CA . VAL A 1 121 ? 6.678 3.011 0.751 1.00 96.88 121 VAL A CA 1
ATOM 918 C C . VAL A 1 121 ? 6.814 4.109 1.793 1.00 96.88 121 VAL A C 1
ATOM 920 O O . VAL A 1 121 ? 7.225 3.831 2.918 1.00 96.88 121 VAL A O 1
ATOM 923 N N . ARG A 1 122 ? 6.502 5.356 1.437 1.00 97.44 122 ARG A N 1
ATOM 924 C CA . ARG A 1 122 ? 6.537 6.487 2.375 1.00 97.44 122 ARG A CA 1
ATOM 925 C C . ARG A 1 122 ? 5.284 7.323 2.236 1.00 97.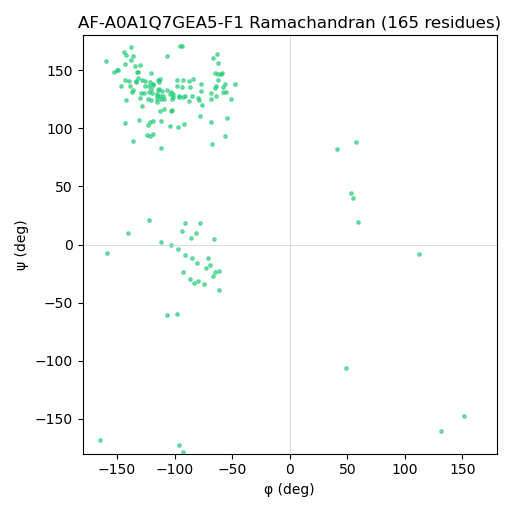44 122 ARG A C 1
ATOM 927 O O . ARG A 1 122 ? 4.837 7.573 1.125 1.00 97.44 122 ARG A O 1
ATOM 934 N N . GLY A 1 123 ? 4.743 7.783 3.353 1.00 96.88 123 GLY A N 1
ATOM 935 C CA . GLY A 1 123 ? 3.512 8.564 3.357 1.00 96.88 123 GLY A CA 1
ATOM 936 C C . GLY A 1 123 ? 2.751 8.390 4.652 1.00 96.88 123 GLY A C 1
ATOM 937 O O . GLY A 1 123 ? 3.359 8.189 5.706 1.00 96.88 123 GLY A O 1
ATOM 938 N N . THR A 1 124 ? 1.427 8.444 4.572 1.00 97.62 124 THR A N 1
ATOM 939 C CA . THR A 1 124 ? 0.558 8.271 5.732 1.00 97.62 124 THR A CA 1
ATOM 940 C C . THR A 1 124 ? -0.589 7.308 5.466 1.00 97.62 124 THR A C 1
ATOM 942 O O . THR A 1 124 ? -1.114 7.205 4.357 1.00 97.62 124 THR A O 1
ATOM 945 N N . PHE A 1 125 ? -0.990 6.614 6.526 1.00 97.44 125 PHE A N 1
ATOM 946 C CA . PHE A 1 125 ? -2.277 5.947 6.622 1.00 97.44 125 PHE A CA 1
ATOM 947 C C . PHE A 1 125 ? -3.112 6.641 7.692 1.00 97.44 125 PHE A C 1
ATOM 949 O O . PHE A 1 125 ? -2.666 6.822 8.826 1.00 97.44 125 PHE A O 1
ATOM 956 N N . THR A 1 126 ? -4.330 7.023 7.331 1.00 97.06 126 THR A N 1
ATOM 957 C CA . THR A 1 126 ? -5.305 7.595 8.258 1.00 97.06 126 THR A CA 1
ATOM 958 C C . THR A 1 126 ? -6.461 6.623 8.412 1.00 97.06 126 THR A C 1
ATOM 960 O O . THR A 1 126 ? -7.205 6.377 7.462 1.00 97.06 126 THR A O 1
ATOM 963 N N . LEU A 1 127 ? -6.629 6.079 9.617 1.00 95.94 127 LEU A N 1
ATOM 964 C CA . LEU A 1 127 ? -7.759 5.213 9.936 1.00 95.94 127 LEU A CA 1
ATOM 965 C C . LEU A 1 127 ? -9.051 6.037 9.947 1.00 95.94 127 LEU A C 1
ATOM 967 O O . LEU A 1 127 ? -9.147 7.004 10.700 1.00 95.94 127 LEU A O 1
ATOM 971 N N . ALA A 1 128 ? -10.057 5.634 9.176 1.00 94.31 128 ALA A N 1
ATOM 972 C CA . ALA A 1 128 ? -11.381 6.249 9.221 1.00 94.31 128 ALA A CA 1
ATOM 973 C C . ALA A 1 128 ? -12.327 5.422 10.089 1.00 94.31 128 ALA A C 1
ATOM 975 O O . ALA A 1 128 ? -12.804 5.896 11.116 1.00 94.31 128 ALA A O 1
ATOM 976 N N . THR A 1 129 ? -12.546 4.157 9.724 1.00 92.19 129 THR A N 1
ATOM 977 C CA . THR A 1 129 ? -13.417 3.248 10.475 1.00 92.19 129 THR A CA 1
ATOM 978 C C . THR A 1 129 ? -12.732 1.913 10.711 1.00 92.19 129 THR A C 1
ATOM 980 O O . THR A 1 129 ? -12.032 1.382 9.855 1.00 92.19 129 THR A O 1
ATOM 983 N N . ARG A 1 130 ? -12.979 1.335 11.886 1.00 89.81 130 ARG A N 1
ATOM 984 C CA . ARG A 1 130 ? -12.588 -0.032 12.231 1.00 89.81 130 ARG A CA 1
ATOM 985 C C . ARG A 1 130 ? -13.838 -0.797 12.647 1.00 89.81 130 ARG A C 1
ATOM 987 O O . ARG A 1 130 ? -14.336 -0.614 13.758 1.00 89.81 130 ARG A O 1
ATOM 994 N N . GLY A 1 131 ? -14.341 -1.627 11.746 1.00 87.50 131 GLY A N 1
ATOM 995 C CA . GLY A 1 131 ? -15.429 -2.567 11.984 1.00 87.50 131 GLY A CA 1
ATOM 996 C C . GLY A 1 131 ? -14.930 -3.951 12.405 1.00 87.50 131 GLY A C 1
ATOM 997 O O . GLY A 1 131 ? -13.734 -4.205 12.529 1.00 87.50 131 GLY A O 1
ATOM 998 N N . LEU A 1 132 ? -15.871 -4.876 12.606 1.00 86.31 132 LEU A N 1
ATOM 999 C CA . LEU A 1 132 ? -15.574 -6.265 12.981 1.00 86.31 132 LEU A CA 1
ATOM 1000 C C . LEU A 1 132 ? -14.986 -7.103 11.840 1.00 86.31 132 LEU A C 1
ATOM 1002 O O . LEU A 1 132 ? -14.418 -8.147 12.106 1.00 86.31 132 LEU A O 1
ATOM 1006 N N . ARG A 1 133 ? -15.160 -6.709 10.578 1.00 90.75 133 ARG A N 1
ATOM 1007 C CA . ARG A 1 133 ? -14.631 -7.436 9.405 1.00 90.75 133 ARG A CA 1
ATOM 1008 C C . ARG A 1 133 ? -14.091 -6.509 8.320 1.00 90.75 133 ARG A C 1
ATOM 1010 O O . ARG A 1 133 ? -13.818 -6.943 7.209 1.00 90.75 133 ARG A O 1
ATOM 1017 N N . GLN A 1 134 ? -13.977 -5.227 8.643 1.00 93.56 134 GLN A N 1
ATOM 1018 C CA . GLN A 1 134 ? -13.577 -4.203 7.700 1.00 93.56 134 GLN A CA 1
ATOM 1019 C C . GLN A 1 134 ? -12.769 -3.129 8.413 1.00 93.56 134 GLN A C 1
ATOM 1021 O O . GLN A 1 134 ? -13.165 -2.660 9.481 1.00 93.56 134 GLN A O 1
ATOM 1026 N N . ILE A 1 135 ? -11.682 -2.703 7.788 1.00 94.38 135 ILE A N 1
ATOM 1027 C CA . ILE A 1 135 ? -10.986 -1.464 8.116 1.00 94.38 135 ILE A CA 1
ATOM 1028 C C . ILE A 1 135 ? -11.116 -0.555 6.905 1.00 94.38 135 ILE A C 1
ATOM 1030 O O . ILE A 1 135 ? -10.790 -0.959 5.793 1.00 94.38 135 ILE A O 1
ATOM 1034 N N . THR A 1 136 ? -11.575 0.670 7.128 1.00 95.88 136 THR A N 1
ATOM 1035 C CA . THR A 1 136 ? -11.557 1.713 6.109 1.00 95.88 136 THR A CA 1
ATOM 1036 C C . THR A 1 136 ? -10.620 2.824 6.535 1.00 95.88 136 THR A C 1
ATOM 1038 O O . THR A 1 136 ? -10.534 3.192 7.712 1.00 95.88 136 THR A O 1
ATOM 1041 N N . GLY A 1 137 ? -9.903 3.374 5.573 1.00 95.56 137 GLY A N 1
ATOM 1042 C CA . GLY A 1 137 ? -8.996 4.477 5.815 1.00 95.56 137 GLY A CA 1
ATOM 1043 C C . GLY A 1 137 ? -8.594 5.155 4.527 1.00 95.56 137 GLY A C 1
ATOM 1044 O O . GLY A 1 137 ? -9.166 4.915 3.465 1.00 95.56 137 GLY A O 1
ATOM 1045 N N . ARG A 1 138 ? -7.584 6.002 4.644 1.00 95.50 138 ARG A N 1
ATOM 1046 C CA . ARG A 1 138 ? -6.965 6.686 3.522 1.00 95.50 138 ARG A CA 1
ATOM 1047 C C . ARG A 1 138 ? -5.471 6.432 3.532 1.00 95.50 138 ARG A C 1
ATOM 1049 O O . ARG A 1 138 ? -4.846 6.518 4.587 1.00 95.50 138 ARG A O 1
ATOM 1056 N N . VAL A 1 139 ? -4.928 6.147 2.360 1.00 96.69 139 VAL A N 1
ATOM 1057 C CA . VAL A 1 139 ? -3.497 6.086 2.097 1.00 96.69 139 VAL A CA 1
ATOM 1058 C C . VAL A 1 139 ? -3.135 7.277 1.227 1.00 96.69 139 VAL A C 1
ATOM 1060 O O . VAL A 1 139 ? -3.712 7.468 0.160 1.00 96.69 139 VAL A O 1
ATOM 1063 N N . ASP A 1 140 ? -2.168 8.057 1.690 1.00 96.06 140 ASP A N 1
ATOM 1064 C CA . ASP A 1 140 ? -1.517 9.107 0.916 1.00 96.06 140 ASP A CA 1
ATOM 1065 C C . ASP A 1 140 ? -0.015 8.808 0.928 1.00 96.06 140 ASP A C 1
ATOM 1067 O O . ASP A 1 140 ? 0.688 9.132 1.890 1.00 96.06 140 ASP A O 1
ATOM 1071 N N . ALA A 1 141 ? 0.471 8.111 -0.100 1.00 96.31 141 ALA A N 1
ATOM 1072 C CA . ALA A 1 141 ? 1.822 7.562 -0.119 1.00 96.31 141 ALA A CA 1
ATOM 1073 C C . ALA A 1 141 ? 2.494 7.606 -1.494 1.00 96.31 141 ALA A C 1
ATOM 1075 O O . ALA A 1 141 ? 1.847 7.576 -2.536 1.00 96.31 141 ALA A O 1
ATOM 1076 N N . THR A 1 142 ? 3.822 7.605 -1.475 1.00 95.69 142 THR A N 1
ATOM 1077 C CA . THR A 1 142 ? 4.683 7.369 -2.632 1.00 95.69 142 THR A CA 1
ATOM 1078 C C . THR A 1 142 ? 5.362 6.016 -2.466 1.00 95.69 142 THR A C 1
ATOM 1080 O O . THR A 1 142 ? 5.974 5.729 -1.431 1.00 95.69 142 THR A O 1
ATOM 1083 N N . LEU A 1 143 ? 5.254 5.182 -3.493 1.00 95.00 143 LEU A N 1
ATOM 1084 C CA . LEU A 1 143 ? 5.959 3.916 -3.610 1.00 95.00 143 LEU A CA 1
ATOM 1085 C C . LEU A 1 143 ? 7.212 4.145 -4.457 1.00 95.00 143 LEU A C 1
ATOM 1087 O O . LEU A 1 143 ? 7.126 4.686 -5.560 1.00 95.00 143 LEU A O 1
ATOM 1091 N N . TYR A 1 144 ? 8.363 3.745 -3.927 1.00 94.25 144 TYR A N 1
ATOM 1092 C CA . TYR A 1 144 ? 9.672 3.885 -4.554 1.00 94.25 144 TYR A CA 1
ATOM 1093 C C . TYR A 1 144 ? 10.150 2.529 -5.050 1.00 94.25 144 TYR A C 1
ATOM 1095 O O . TYR A 1 144 ? 10.099 1.537 -4.314 1.00 94.25 144 TYR A O 1
ATOM 1103 N N . PHE A 1 145 ? 10.634 2.517 -6.285 1.00 93.00 145 PHE A N 1
ATOM 1104 C CA . PHE A 1 145 ? 11.123 1.333 -6.963 1.00 93.00 145 PHE A CA 1
ATOM 1105 C C . PHE A 1 145 ? 12.445 1.610 -7.666 1.00 93.00 145 PHE A C 1
ATOM 1107 O O . PHE A 1 145 ? 12.695 2.721 -8.136 1.00 93.00 145 PHE A O 1
ATOM 1114 N N . THR A 1 146 ? 13.230 0.555 -7.841 1.00 92.00 146 THR A N 1
ATOM 1115 C CA . THR A 1 146 ? 14.454 0.556 -8.639 1.00 92.00 146 THR A CA 1
ATOM 1116 C C . THR A 1 146 ? 14.312 -0.444 -9.781 1.00 92.00 146 THR A C 1
ATOM 1118 O O . THR A 1 146 ? 13.818 -1.555 -9.576 1.00 92.00 146 THR A O 1
ATOM 1121 N N . GLU A 1 147 ? 14.746 -0.094 -10.995 1.00 90.25 147 GLU A N 1
ATOM 1122 C CA . GLU A 1 147 ? 14.743 -1.046 -12.110 1.00 90.25 147 GLU A CA 1
ATOM 1123 C C . GLU A 1 147 ? 15.546 -2.302 -11.742 1.00 90.25 147 GLU A C 1
ATOM 1125 O O . GLU A 1 147 ? 16.620 -2.248 -11.130 1.00 90.25 147 GLU A O 1
ATOM 1130 N N . TRP A 1 148 ? 15.022 -3.474 -12.104 1.00 86.88 148 TRP A N 1
ATOM 1131 C CA . TRP A 1 148 ? 15.643 -4.737 -11.706 1.00 86.88 148 TRP A CA 1
ATOM 1132 C C . TRP A 1 148 ? 17.070 -4.887 -12.251 1.00 86.88 148 TRP A C 1
ATOM 1134 O O . TRP A 1 148 ? 17.967 -5.328 -11.533 1.00 86.88 148 TRP A O 1
ATOM 1144 N N . ASN A 1 149 ? 17.293 -4.445 -13.492 1.00 87.88 149 ASN A N 1
ATOM 1145 C CA . ASN A 1 149 ? 18.567 -4.581 -14.204 1.00 87.88 149 ASN A CA 1
ATOM 1146 C C . ASN A 1 149 ? 19.464 -3.332 -14.137 1.00 87.88 149 ASN A C 1
ATOM 1148 O O . ASN A 1 149 ? 20.578 -3.369 -14.652 1.00 87.88 149 ASN A O 1
ATOM 1152 N N . ASP A 1 150 ? 19.002 -2.234 -13.535 1.00 89.56 150 ASP A N 1
ATOM 1153 C CA . ASP A 1 150 ? 19.757 -0.981 -13.450 1.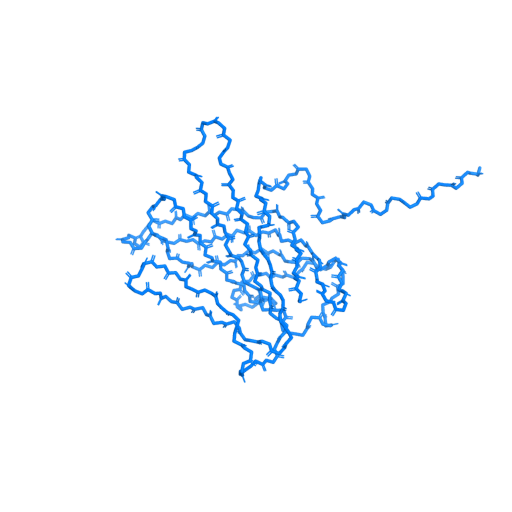00 89.56 150 ASP A CA 1
ATOM 1154 C C . ASP A 1 150 ? 19.502 -0.304 -12.098 1.00 89.56 150 ASP A C 1
ATOM 1156 O O . ASP A 1 150 ? 18.449 0.284 -11.860 1.00 89.56 150 ASP A O 1
ATOM 1160 N N . ALA A 1 151 ? 20.481 -0.396 -11.195 1.00 89.75 151 ALA A N 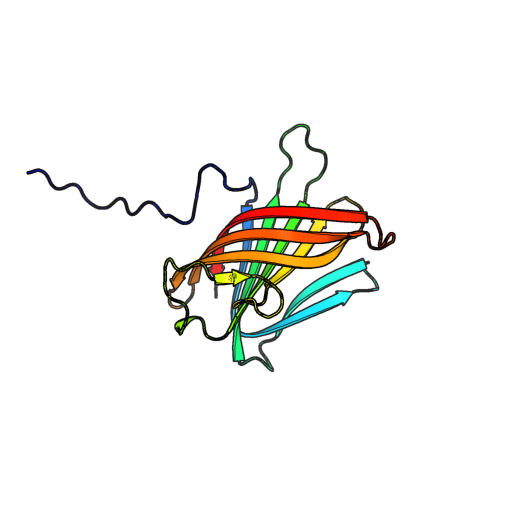1
ATOM 1161 C CA . ALA A 1 151 ? 20.367 0.146 -9.842 1.00 89.75 151 ALA A CA 1
ATOM 1162 C C . ALA A 1 151 ? 20.392 1.686 -9.780 1.00 89.75 151 ALA A C 1
ATOM 1164 O O . ALA A 1 151 ? 20.113 2.240 -8.721 1.00 89.75 151 ALA A O 1
ATOM 1165 N N . ALA A 1 152 ? 20.735 2.373 -10.876 1.00 93.00 152 ALA A N 1
ATOM 1166 C CA . ALA A 1 152 ? 20.738 3.835 -10.944 1.00 93.00 152 ALA A CA 1
ATOM 1167 C C . ALA A 1 152 ? 19.396 4.412 -11.424 1.00 93.00 152 ALA A C 1
ATOM 1169 O O . ALA A 1 152 ? 19.204 5.630 -11.413 1.00 93.00 152 ALA A O 1
ATOM 1170 N N . ARG A 1 153 ? 18.473 3.558 -11.882 1.00 91.00 153 ARG A N 1
ATOM 1171 C CA . ARG A 1 153 ? 17.164 3.975 -12.385 1.00 91.00 153 ARG A CA 1
ATOM 1172 C C . ARG A 1 153 ? 16.096 3.729 -11.342 1.00 91.00 153 ARG A C 1
ATOM 1174 O O . ARG A 1 153 ? 15.787 2.586 -11.013 1.00 91.00 153 ARG A O 1
ATOM 1181 N N . HIS A 1 154 ? 15.499 4.821 -10.885 1.00 92.12 154 HIS A N 1
ATOM 1182 C CA . HIS A 1 154 ? 14.431 4.805 -9.901 1.00 92.12 154 HIS A CA 1
ATOM 1183 C C . HIS A 1 154 ? 13.119 5.267 -10.529 1.00 92.12 154 HIS A C 1
ATOM 1185 O O . HIS A 1 154 ? 13.099 6.180 -11.357 1.00 92.12 154 HIS A O 1
ATOM 1191 N N . VAL A 1 155 ? 12.025 4.640 -10.114 1.00 90.56 155 VAL A N 1
ATOM 1192 C CA . VAL A 1 155 ? 10.662 4.949 -10.543 1.00 90.56 155 VAL A CA 1
ATOM 1193 C C . VAL A 1 155 ? 9.805 5.126 -9.299 1.00 90.56 155 VAL A C 1
ATOM 1195 O O . VAL A 1 155 ? 9.964 4.408 -8.312 1.00 90.56 155 VAL A O 1
ATOM 1198 N N . THR A 1 156 ? 8.892 6.088 -9.335 1.00 91.81 156 THR A N 1
ATOM 1199 C CA . THR A 1 156 ? 7.975 6.352 -8.226 1.00 91.81 156 THR A CA 1
ATOM 1200 C C . THR A 1 156 ? 6.538 6.338 -8.699 1.00 91.81 156 THR A C 1
ATOM 1202 O O . THR A 1 156 ? 6.238 6.903 -9.748 1.00 91.81 156 THR A O 1
ATOM 1205 N N . TYR A 1 157 ? 5.651 5.777 -7.883 1.00 91.00 157 TYR A N 1
ATOM 1206 C CA . TYR A 1 157 ? 4.208 5.834 -8.094 1.00 91.00 157 TYR A CA 1
ATOM 1207 C C . TYR A 1 157 ? 3.536 6.468 -6.880 1.00 91.00 157 TYR A C 1
ATOM 1209 O O . TYR A 1 157 ? 3.801 6.075 -5.743 1.00 91.00 157 TYR A O 1
ATOM 1217 N N . SER A 1 158 ? 2.663 7.443 -7.117 1.00 91.31 158 SER A N 1
ATOM 1218 C CA . SER A 1 158 ? 1.835 8.031 -6.064 1.00 91.31 158 SER A CA 1
ATOM 1219 C C . SER A 1 158 ? 0.543 7.239 -5.899 1.00 91.31 158 SER A C 1
ATOM 1221 O O . SER A 1 158 ? -0.069 6.818 -6.879 1.00 91.31 158 SER A O 1
ATOM 1223 N N . LEU A 1 159 ? 0.110 7.069 -4.655 1.00 92.94 159 LEU A N 1
ATOM 1224 C CA . LEU A 1 159 ? -1.149 6.446 -4.280 1.00 92.94 159 LEU A CA 1
ATOM 1225 C C . LEU A 1 159 ? -1.862 7.356 -3.278 1.00 92.94 159 LEU A C 1
ATOM 1227 O O . LEU A 1 159 ? -1.466 7.447 -2.117 1.00 92.94 159 LEU A O 1
ATOM 1231 N N . HIS A 1 160 ? -2.917 8.009 -3.754 1.00 93.44 160 HIS A N 1
ATOM 1232 C CA . HIS A 1 160 ? -3.828 8.833 -2.963 1.00 93.44 160 HIS A CA 1
ATOM 1233 C C . HIS A 1 160 ? -5.199 8.197 -3.074 1.00 93.44 160 HIS A C 1
ATOM 1235 O O . HIS A 1 160 ? -5.873 8.362 -4.088 1.00 93.44 1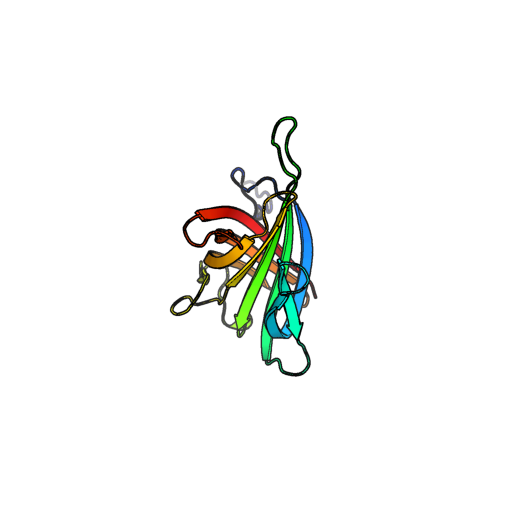60 HIS A O 1
ATOM 1241 N N . GLN A 1 161 ? -5.541 7.357 -2.104 1.00 91.88 161 GLN A N 1
ATOM 1242 C CA . GLN A 1 161 ? -6.705 6.490 -2.211 1.00 91.88 161 GLN A CA 1
ATOM 1243 C C . GLN A 1 161 ? -7.345 6.202 -0.870 1.00 91.88 161 GLN A C 1
ATOM 1245 O O . GLN A 1 161 ? -6.686 6.059 0.164 1.00 91.88 161 GLN A O 1
ATOM 1250 N N . ARG A 1 162 ? -8.655 5.986 -0.928 1.00 93.69 162 ARG A N 1
ATOM 1251 C CA . ARG A 1 162 ? -9.348 5.192 0.077 1.00 93.69 162 ARG A CA 1
ATOM 1252 C C . ARG A 1 162 ? -8.801 3.758 0.062 1.00 93.69 162 ARG A C 1
ATOM 1254 O O . ARG A 1 162 ? -8.516 3.188 -0.990 1.00 93.69 162 ARG A O 1
ATOM 1261 N N . ILE A 1 163 ? -8.668 3.165 1.241 1.00 95.31 163 ILE A N 1
ATOM 1262 C CA . ILE A 1 163 ? -8.376 1.740 1.396 1.00 95.31 163 ILE A CA 1
ATOM 1263 C C . ILE A 1 163 ? -9.504 1.077 2.178 1.00 95.31 163 ILE A C 1
ATOM 1265 O O . ILE A 1 163 ? -9.898 1.560 3.241 1.00 95.31 163 ILE A O 1
ATOM 1269 N N . ASP A 1 164 ? -10.014 -0.029 1.646 1.00 95.62 164 ASP A N 1
ATOM 1270 C CA . ASP A 1 164 ? -11.047 -0.854 2.271 1.00 95.62 164 ASP A CA 1
ATOM 1271 C C . ASP A 1 164 ? -10.503 -2.268 2.456 1.00 95.62 164 ASP A C 1
ATOM 1273 O O . ASP A 1 164 ? -10.585 -3.095 1.552 1.00 95.62 164 ASP A O 1
ATOM 1277 N N . LEU A 1 165 ? -9.931 -2.551 3.623 1.00 95.75 165 LEU A N 1
ATOM 1278 C CA . LEU A 1 165 ? -9.411 -3.873 3.956 1.00 95.75 165 LEU A CA 1
ATOM 1279 C C . LEU A 1 165 ? -10.538 -4.754 4.502 1.00 95.75 165 LEU A C 1
ATOM 1281 O O . LEU A 1 165 ? -11.236 -4.355 5.436 1.00 95.75 165 LEU A O 1
ATOM 1285 N N . LEU A 1 166 ? -10.704 -5.952 3.937 1.00 94.19 166 LEU A N 1
ATOM 1286 C CA . LEU A 1 166 ? -11.831 -6.852 4.212 1.00 94.19 166 LEU A CA 1
ATOM 1287 C C . LEU A 1 166 ? -11.358 -8.204 4.751 1.00 94.19 166 LEU A C 1
ATOM 1289 O O . LEU A 1 166 ? -10.373 -8.747 4.260 1.00 94.19 166 LEU A O 1
ATOM 1293 N N . LYS A 1 167 ? -12.076 -8.754 5.733 1.00 88.06 167 LYS A N 1
ATOM 1294 C CA . LYS A 1 167 ? -11.821 -10.081 6.314 1.00 88.06 167 LYS A CA 1
ATOM 1295 C C . LYS A 1 167 ? -12.800 -11.138 5.817 1.00 88.06 167 LYS A C 1
ATOM 1297 O O . LYS A 1 167 ? -14.031 -10.920 5.955 1.00 88.06 167 LYS A O 1
#

Sequence (167 aa):
MVPLLGLACDGVSRLDDTLGLQSSARWEWHGHLVVEPDSTLTLVRMTIDTAHGGHDVGLARYDFNPAVGEGDEYSLTLALDLETVRDLRQNVPYALGPPPARIPAYGTVTCLCRPLRPDSVRGTFTLATRGLRQITGRVD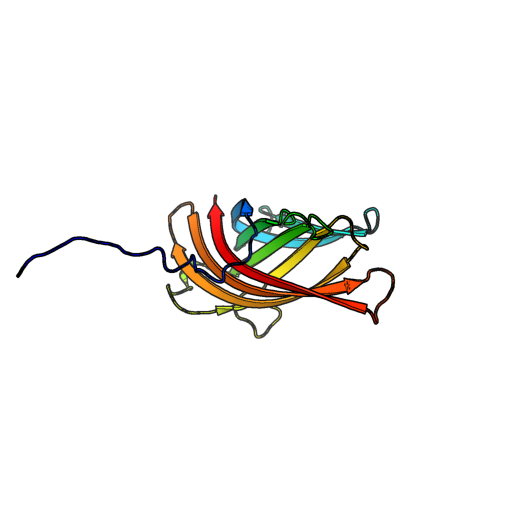ATLYFTEWNDAARHVTYSLHQRIDLLK

Secondary structure (DSSP, 8-state):
----------TT--TT--S-EEEEEEEEEEEEEEEEEETTTTEEEEEEESSS--EEEEEEEEEEPPPTT----EEEEEEEE-SSGGGPPTTPEEEESSTTSSB-EEEEEEESSS-EEEEEEEEEEEEEEE-SSEEEEEEEEEEEEEETT-TT-EEEEEEEEEEEEE-

pLDDT: mean 85.75, std 15.15, range [34.09, 97.81]

Foldseek 3Di:
DDDDDDDPPPPQDDPPFDQWDFPDKAKDAQWDWDWAQDPVVLWIDIDTHNPRGHFTKMKIKTWDDDDVPDDKTKMKIKIKGCGHVVPADAQDWFWEKDPPGNIDMWMTMDMPDARKDWDIKTFTWGWHDDDPFKTKTWTFIKTKIAGSVHRVDIDIDTGTGIDIHGD

Solvent-accessible surface area (backbone atoms only — not comparable to full-atom values): 9225 Å² total; per-residue (Å²): 142,81,90,80,83,86,78,80,68,66,86,43,64,61,95,82,39,52,86,52,43,78,78,46,47,35,36,39,75,33,14,36,82,45,78,44,78,36,84,91,73,58,40,63,49,77,48,76,41,66,87,86,33,72,20,32,30,35,41,37,32,29,43,30,73,51,60,99,88,53,93,58,53,34,30,44,37,41,37,37,42,48,45,61,56,85,77,60,56,65,79,42,76,38,39,31,6,68,84,90,36,78,25,42,34,45,48,43,74,50,55,87,62,82,51,47,37,68,72,48,24,40,39,32,39,26,40,64,47,80,60,98,53,37,40,33,21,27,36,47,33,41,36,37,28,29,36,66,91,38,89,89,44,73,50,75,47,78,43,34,39,58,41,68,29,33,93

Mean predicted aligned error: 7.16 Å

Radius of gyration: 16.87 Å; Cα contacts (8 Å, |Δi|>4): 413; chains: 1; bounding box: 55×46×44 Å